Protein AF-A0A819Z8D2-F1 (afdb_monomer)

Radius of gyration: 14.59 Å; Cα contacts (8 Å, |Δi|>4): 40; chains: 1; bounding box: 31×24×43 Å

Secondary structure (DSSP, 8-state):
--------HHHHHHHHHHH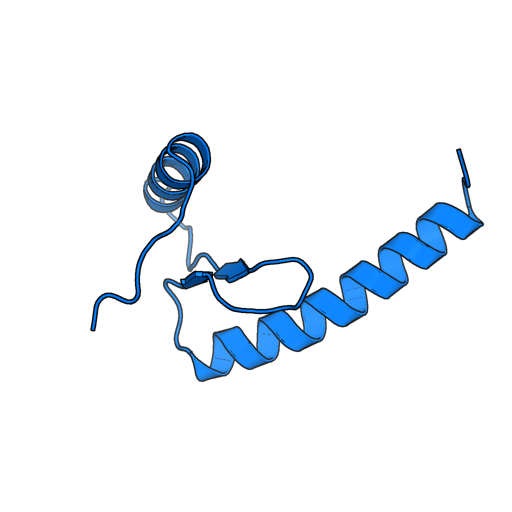TSTT----EEE-TT--EEEESS-HHHHHHHHHHHHHHHHHHHHHHHHH---

Structure (mmCIF, N/CA/C/O backbone):
data_AF-A0A819Z8D2-F1
#
_entry.id   AF-A0A819Z8D2-F1
#
loop_
_atom_site.group_PDB
_atom_site.id
_atom_site.type_symbol
_atom_site.label_atom_id
_atom_site.label_alt_id
_atom_site.label_comp_id
_atom_site.label_asym_id
_atom_site.label_entity_id
_atom_site.label_seq_id
_atom_site.pdbx_PDB_ins_code
_atom_site.Cartn_x
_atom_site.Cartn_y
_atom_site.Cartn_z
_atom_site.occupancy
_atom_site.B_iso_or_equiv
_atom_site.auth_seq_id
_atom_site.auth_comp_id
_atom_site.auth_asym_id
_atom_site.auth_atom_id
_atom_site.pdbx_PDB_model_num
ATOM 1 N N . MET A 1 1 ? -1.897 -4.158 23.127 1.00 40.75 1 MET A N 1
ATOM 2 C CA . MET A 1 1 ? -0.648 -4.930 22.976 1.00 40.75 1 MET A CA 1
ATOM 3 C C . MET A 1 1 ? 0.230 -4.112 22.049 1.00 40.75 1 MET A C 1
ATOM 5 O O . MET A 1 1 ? 0.217 -4.308 20.842 1.00 40.75 1 MET A O 1
ATOM 9 N N . GLU A 1 2 ? 0.842 -3.076 22.619 1.00 43.03 2 GLU A N 1
ATOM 10 C CA . GLU A 1 2 ? 1.802 -2.211 21.936 1.00 43.03 2 GLU A CA 1
ATOM 11 C C . GLU A 1 2 ? 3.000 -3.080 21.557 1.00 43.03 2 GLU A C 1
ATOM 13 O O . GLU A 1 2 ? 3.732 -3.548 22.428 1.00 43.03 2 GLU A O 1
ATOM 18 N N . LYS A 1 3 ? 3.140 -3.394 20.269 1.00 49.66 3 LYS A N 1
ATOM 19 C CA . LYS A 1 3 ? 4.345 -4.040 19.761 1.00 49.66 3 LYS A CA 1
ATOM 20 C C . LYS A 1 3 ? 5.274 -2.924 19.309 1.00 49.66 3 LYS A C 1
ATOM 22 O O . LYS A 1 3 ? 4.855 -2.034 18.576 1.00 49.66 3 LYS A O 1
ATOM 27 N N . SER A 1 4 ? 6.480 -2.961 19.859 1.00 45.75 4 SER A N 1
ATOM 28 C CA . SER A 1 4 ? 7.515 -1.934 19.852 1.00 45.75 4 SER A CA 1
ATOM 29 C C . SER A 1 4 ? 7.616 -1.204 18.515 1.00 45.75 4 SER A C 1
ATOM 31 O O . SER A 1 4 ? 8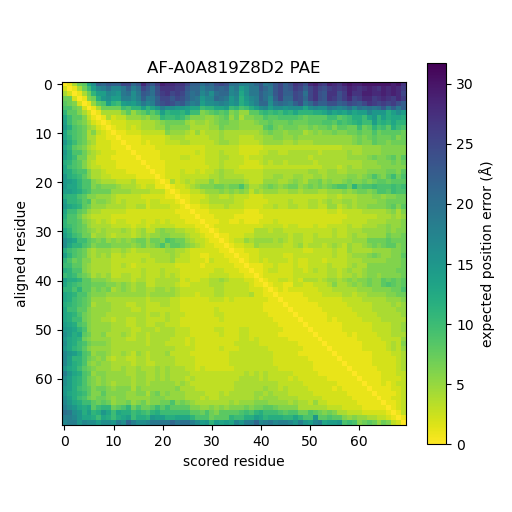.039 -1.764 17.504 1.00 45.75 4 SER A O 1
ATOM 33 N N . LEU A 1 5 ? 7.227 0.064 18.562 1.00 55.78 5 LEU A N 1
ATOM 34 C CA . LEU A 1 5 ? 7.337 1.039 17.496 1.00 55.78 5 LEU A CA 1
ATOM 35 C C . LEU A 1 5 ? 8.821 1.427 17.367 1.00 55.78 5 LEU A C 1
ATOM 37 O O . LEU A 1 5 ? 9.263 2.403 17.956 1.00 55.78 5 LEU A O 1
ATOM 41 N N . ASN A 1 6 ? 9.623 0.644 16.646 1.00 65.31 6 ASN A N 1
ATOM 42 C CA . ASN A 1 6 ? 10.952 1.098 16.214 1.00 65.31 6 ASN A CA 1
ATOM 43 C C . ASN A 1 6 ? 10.806 1.948 14.943 1.00 65.31 6 ASN A C 1
ATOM 4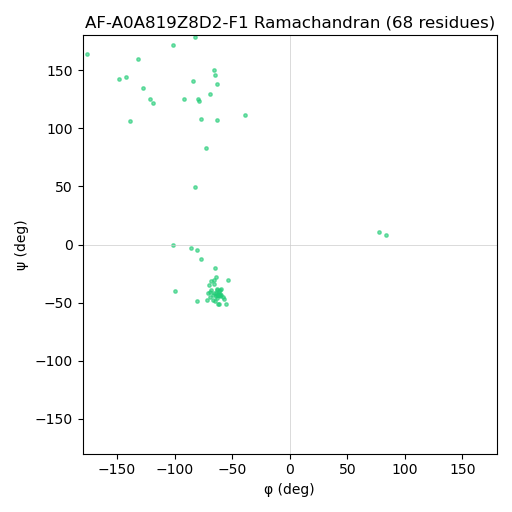5 O O . ASN A 1 6 ? 11.463 1.673 13.944 1.00 65.31 6 ASN A O 1
ATOM 49 N N . LEU A 1 7 ? 9.898 2.929 14.957 1.00 71.31 7 LEU A N 1
ATOM 50 C CA . LEU A 1 7 ? 9.837 3.919 13.891 1.00 71.31 7 LEU A CA 1
ATOM 51 C C . LEU A 1 7 ? 10.852 5.018 14.184 1.00 71.31 7 LEU A C 1
ATOM 53 O O . LEU A 1 7 ? 11.034 5.457 15.322 1.00 71.31 7 LEU A O 1
ATOM 57 N N . LEU A 1 8 ? 11.511 5.489 13.137 1.00 82.81 8 LEU A N 1
ATOM 58 C CA . LEU A 1 8 ? 12.324 6.688 13.216 1.00 82.81 8 LEU A CA 1
ATOM 59 C C . LEU A 1 8 ? 11.413 7.901 13.486 1.00 82.81 8 LEU A C 1
ATOM 61 O O . LEU A 1 8 ? 10.278 7.948 13.000 1.00 82.81 8 LEU A O 1
ATOM 65 N N . PRO A 1 9 ? 11.907 8.951 14.168 1.00 82.94 9 PRO A N 1
ATOM 66 C CA . PRO A 1 9 ? 11.112 10.149 14.468 1.00 82.94 9 PRO A CA 1
ATOM 67 C C . PRO A 1 9 ? 10.471 10.797 13.227 1.00 82.94 9 PRO A C 1
ATOM 69 O O . PRO A 1 9 ? 9.386 11.377 13.291 1.00 82.94 9 PRO A O 1
ATOM 72 N N . THR A 1 10 ? 11.131 10.680 12.072 1.00 86.25 10 THR A N 1
ATOM 73 C CA . THR A 1 10 ? 10.632 11.167 10.780 1.00 86.25 10 THR A CA 1
ATOM 74 C C . THR A 1 10 ? 9.421 10.376 10.282 1.00 86.25 10 THR A C 1
ATOM 76 O O . THR A 1 10 ? 8.477 10.955 9.735 1.00 86.25 10 THR A O 1
ATOM 79 N N . GLU A 1 11 ? 9.431 9.059 10.478 1.00 86.62 11 GLU A N 1
ATOM 80 C CA . GLU A 1 11 ? 8.360 8.163 10.045 1.00 86.62 11 GLU A CA 1
ATOM 81 C C . GLU A 1 11 ? 7.117 8.388 10.912 1.00 86.62 11 GLU A C 1
ATOM 83 O O . GLU A 1 11 ? 6.019 8.548 10.382 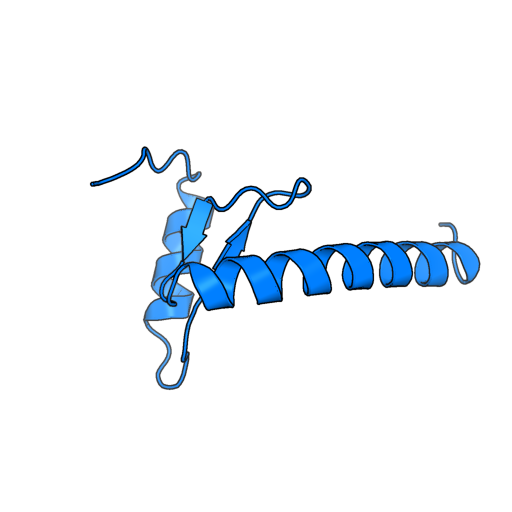1.00 86.62 11 GLU A O 1
ATOM 88 N N . GLU A 1 12 ? 7.290 8.555 12.227 1.00 88.00 12 GLU A N 1
ATOM 89 C CA . GLU A 1 12 ? 6.197 8.919 13.135 1.00 88.00 12 GLU A CA 1
ATOM 90 C C . GLU A 1 12 ? 5.565 10.276 12.797 1.00 88.00 12 GLU A C 1
ATOM 92 O O . GLU A 1 12 ? 4.340 10.424 12.812 1.00 88.00 12 GLU A O 1
ATOM 97 N N . ALA A 1 13 ? 6.385 11.287 12.488 1.00 89.81 13 ALA A N 1
ATOM 98 C CA . ALA A 1 13 ? 5.890 12.608 12.108 1.00 89.81 13 ALA A CA 1
ATOM 99 C C . ALA A 1 13 ? 5.078 12.552 10.807 1.00 89.81 13 ALA A C 1
ATOM 101 O O . ALA A 1 13 ? 4.061 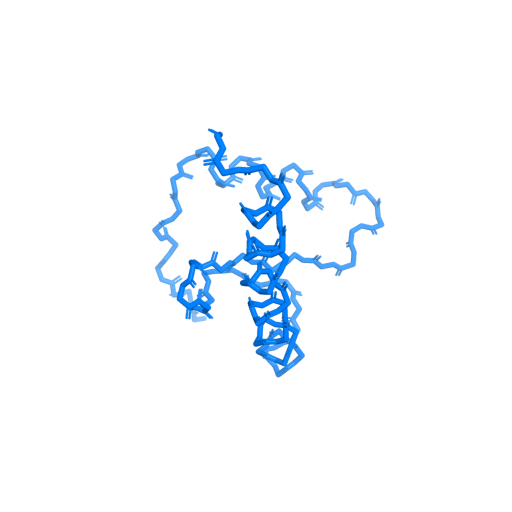13.236 10.674 1.00 89.81 13 ALA A O 1
ATOM 102 N N . THR A 1 14 ? 5.510 11.727 9.856 1.00 92.25 14 THR A N 1
ATOM 103 C CA . THR A 1 14 ? 4.804 11.512 8.588 1.00 92.25 14 THR A CA 1
ATOM 104 C C . THR A 1 14 ? 3.500 10.761 8.814 1.00 92.25 14 THR A C 1
ATOM 106 O O . THR A 1 14 ? 2.457 11.203 8.337 1.00 92.25 14 THR A O 1
ATOM 109 N N . LEU A 1 15 ? 3.524 9.702 9.623 1.00 91.25 15 LEU A N 1
ATOM 110 C CA . LEU A 1 15 ? 2.336 8.935 9.972 1.00 91.25 15 LEU A CA 1
ATOM 111 C C . LEU A 1 15 ? 1.265 9.822 10.619 1.00 91.25 15 LEU A C 1
ATOM 113 O O . LEU A 1 15 ? 0.110 9.796 10.206 1.00 91.25 15 LEU A O 1
ATOM 117 N N . LYS A 1 16 ? 1.654 10.681 11.569 1.00 89.75 16 LYS A N 1
ATOM 118 C CA . LYS A 1 16 ? 0.735 11.640 12.207 1.00 89.75 16 LYS A CA 1
ATOM 119 C C . LYS A 1 16 ? 0.127 12.626 11.209 1.00 89.75 16 LYS A C 1
ATOM 121 O O . LYS A 1 16 ? -1.057 12.928 11.314 1.00 89.75 16 LYS A O 1
ATOM 126 N N . ARG A 1 17 ? 0.906 13.115 10.236 1.00 91.88 17 ARG A N 1
ATOM 127 C CA . ARG A 1 17 ? 0.393 14.004 9.175 1.00 91.88 17 ARG A CA 1
ATOM 128 C C . ARG A 1 17 ? -0.610 13.296 8.271 1.00 91.88 17 ARG A C 1
ATOM 130 O O . ARG A 1 17 ? -1.630 13.889 7.941 1.00 91.88 17 ARG A O 1
ATOM 137 N N . LEU A 1 18 ? -0.334 12.047 7.899 1.00 91.69 18 LEU A N 1
ATOM 138 C CA . LEU A 1 18 ? -1.228 11.248 7.061 1.00 91.69 18 LEU A CA 1
ATOM 139 C C . LEU A 1 18 ? -2.538 10.929 7.792 1.00 91.69 18 LEU A C 1
ATOM 141 O O . LEU A 1 18 ? -3.608 11.115 7.225 1.00 91.69 18 LEU A O 1
ATOM 145 N N . LEU A 1 19 ? -2.470 10.545 9.070 1.00 88.38 19 LEU A N 1
ATOM 146 C CA . LEU A 1 19 ? -3.657 10.297 9.899 1.00 88.38 19 LEU A CA 1
ATOM 147 C C . LEU A 1 19 ? -4.503 11.556 10.136 1.00 88.38 19 LEU A C 1
ATOM 149 O O . LEU A 1 19 ? -5.705 11.452 10.357 1.00 88.38 19 LEU A O 1
ATOM 153 N N . ALA A 1 20 ? -3.893 12.744 10.112 1.00 91.31 20 ALA A N 1
ATOM 154 C CA . ALA A 1 20 ? -4.596 14.008 10.317 1.00 91.31 20 ALA A CA 1
ATOM 155 C C . ALA A 1 20 ? -5.400 14.473 9.090 1.00 91.31 20 ALA A C 1
ATOM 157 O O . ALA A 1 20 ? -6.191 15.411 9.205 1.00 91.31 20 ALA A O 1
ATOM 158 N N . HIS A 1 21 ? -5.202 13.865 7.916 1.00 92.25 21 HIS A N 1
ATOM 159 C CA . HIS A 1 21 ? -5.916 14.265 6.711 1.00 92.25 21 HIS A CA 1
ATOM 160 C C . HIS A 1 21 ? -7.338 13.672 6.704 1.00 92.25 21 HIS A C 1
ATOM 162 O O . HIS A 1 21 ? -7.492 12.451 6.796 1.00 92.25 21 HIS A O 1
ATOM 168 N N . PRO A 1 22 ? -8.397 14.493 6.548 1.00 85.06 22 PRO A N 1
ATOM 169 C CA . PRO A 1 22 ? -9.754 13.970 6.437 1.00 85.06 22 PRO A CA 1
ATOM 170 C C . PRO A 1 22 ? -9.860 13.105 5.172 1.00 85.06 22 PRO A C 1
ATOM 172 O O . PRO A 1 22 ? -9.336 13.482 4.125 1.00 85.06 22 PRO A O 1
ATOM 175 N N . ASN A 1 23 ? -10.540 11.960 5.263 1.00 91.50 23 ASN A N 1
ATOM 176 C CA . ASN A 1 23 ? -10.730 10.957 4.195 1.00 91.50 23 ASN A CA 1
ATOM 177 C C . ASN A 1 23 ? -9.608 9.923 4.002 1.00 91.50 23 ASN A C 1
ATOM 179 O O . ASN A 1 23 ? -9.669 9.144 3.054 1.00 91.50 23 ASN A O 1
ATOM 183 N N . VAL A 1 24 ? -8.608 9.859 4.881 1.00 92.69 24 VAL A N 1
ATOM 184 C CA . VAL A 1 24 ? -7.718 8.689 4.916 1.00 92.69 24 VAL A CA 1
ATOM 185 C C . VAL A 1 24 ? -8.453 7.543 5.612 1.00 92.69 24 VAL A C 1
ATOM 187 O O . VAL A 1 24 ? -8.676 7.588 6.817 1.00 92.69 24 VAL A O 1
ATOM 190 N N . GLU A 1 25 ? -8.857 6.528 4.843 1.00 89.94 25 GLU A N 1
ATOM 191 C CA . GLU A 1 25 ? -9.567 5.348 5.368 1.00 89.94 25 GLU A CA 1
ATOM 192 C C . GLU A 1 25 ? -8.658 4.450 6.209 1.00 89.94 25 GLU A C 1
ATOM 194 O O . GLU A 1 25 ? -9.078 3.877 7.213 1.00 89.94 25 GLU A O 1
ATOM 199 N N . GLY A 1 26 ? -7.387 4.351 5.825 1.00 89.50 26 GLY A N 1
ATOM 200 C CA . GLY A 1 26 ? -6.404 3.649 6.618 1.00 89.50 26 GLY A CA 1
ATOM 201 C C . GLY A 1 26 ? -4.996 3.733 6.061 1.00 89.50 26 GLY A C 1
ATOM 202 O O . GLY A 1 26 ? -4.774 4.102 4.909 1.00 89.50 26 GLY A O 1
ATOM 203 N N . ILE A 1 27 ? -4.038 3.398 6.915 1.00 91.88 27 ILE A N 1
ATOM 204 C CA . ILE A 1 27 ? -2.613 3.413 6.608 1.00 91.88 27 ILE A CA 1
ATOM 205 C C . ILE A 1 27 ? -2.038 2.055 6.966 1.00 91.88 27 ILE A C 1
ATOM 207 O O . ILE A 1 27 ? -2.300 1.528 8.046 1.00 91.88 27 ILE A O 1
ATOM 211 N N . ILE A 1 28 ? -1.225 1.525 6.060 1.00 91.69 28 ILE A N 1
ATOM 212 C CA . ILE A 1 28 ? -0.441 0.312 6.246 1.00 91.69 28 ILE A CA 1
ATOM 213 C C . ILE A 1 28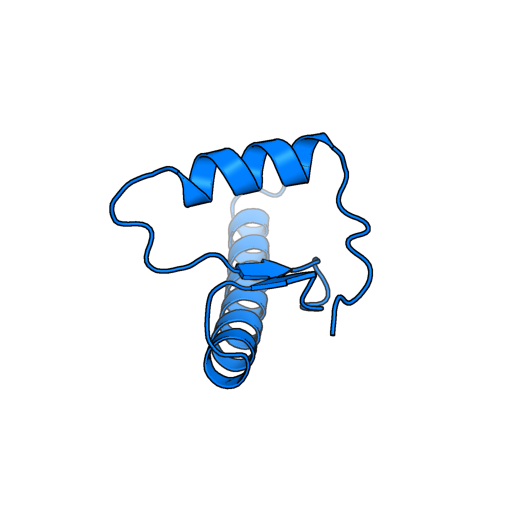 ? 1.025 0.701 6.057 1.00 91.69 28 ILE A C 1
ATOM 215 O O . ILE A 1 28 ? 1.387 1.273 5.031 1.00 91.69 28 ILE A O 1
ATOM 219 N N . LEU A 1 29 ? 1.862 0.393 7.044 1.00 90.38 29 LEU A N 1
ATOM 220 C CA . LEU A 1 29 ? 3.307 0.576 6.990 1.00 90.38 29 LEU A CA 1
ATOM 221 C C . LEU A 1 29 ? 3.989 -0.781 7.132 1.00 90.38 29 LEU A C 1
ATOM 223 O O . LEU A 1 29 ? 3.809 -1.476 8.137 1.00 90.38 29 LEU A O 1
ATOM 227 N N . THR A 1 30 ? 4.792 -1.140 6.138 1.00 89.62 30 THR A N 1
ATOM 228 C CA . THR A 1 30 ? 5.518 -2.412 6.080 1.00 89.62 30 THR A CA 1
ATOM 229 C C . THR A 1 30 ? 6.975 -2.164 5.725 1.00 89.62 30 THR A C 1
ATOM 231 O O . THR A 1 30 ? 7.311 -1.129 5.151 1.00 89.62 30 THR A O 1
ATOM 234 N N . ASN A 1 31 ? 7.840 -3.128 6.027 1.00 86.75 31 ASN A N 1
ATOM 235 C CA . ASN A 1 31 ? 9.173 -3.172 5.427 1.00 86.75 31 ASN A CA 1
ATOM 236 C C . ASN A 1 31 ? 9.130 -3.821 4.023 1.00 86.75 31 ASN A C 1
ATOM 238 O O . ASN A 1 31 ? 8.075 -4.266 3.562 1.00 86.75 31 ASN A O 1
ATOM 242 N N . GLU A 1 32 ? 10.285 -3.896 3.356 1.00 85.38 32 GLU A N 1
ATOM 243 C CA . GLU A 1 32 ? 10.440 -4.554 2.045 1.00 85.38 32 GLU A CA 1
ATOM 244 C C . GLU A 1 32 ? 10.181 -6.068 2.088 1.00 85.38 32 GLU A C 1
ATOM 246 O O . GLU A 1 32 ? 9.864 -6.672 1.073 1.00 85.38 32 GLU A O 1
ATOM 251 N N . GLU A 1 33 ? 10.257 -6.685 3.266 1.00 85.06 33 GLU A N 1
ATOM 252 C CA . GLU A 1 33 ? 9.974 -8.110 3.473 1.00 85.06 33 GLU A CA 1
ATOM 253 C C . GLU A 1 33 ? 8.473 -8.382 3.697 1.00 85.06 33 GLU A C 1
ATOM 255 O O . GLU A 1 33 ? 8.065 -9.529 3.883 1.00 85.06 33 GLU A O 1
ATOM 260 N N . GLY A 1 34 ? 7.638 -7.335 3.732 1.00 81.94 34 GLY A N 1
ATOM 261 C CA . GLY A 1 34 ? 6.206 -7.435 4.018 1.00 81.94 34 GLY A CA 1
ATOM 262 C C . GLY A 1 34 ? 5.860 -7.624 5.501 1.00 81.94 34 GLY A C 1
ATOM 263 O O . GLY A 1 34 ? 4.702 -7.887 5.831 1.00 81.94 34 GLY A O 1
ATOM 264 N N . GLN A 1 35 ? 6.823 -7.473 6.415 1.00 88.19 35 GLN A N 1
ATOM 265 C CA . GLN A 1 35 ? 6.555 -7.424 7.851 1.00 88.19 35 GLN A CA 1
ATOM 266 C C . GLN A 1 35 ? 5.826 -6.127 8.203 1.00 88.19 35 GLN A C 1
ATOM 268 O O . GLN A 1 35 ? 6.252 -5.026 7.845 1.00 88.19 35 GLN A O 1
ATOM 273 N N . LEU A 1 36 ? 4.721 -6.268 8.930 1.00 86.62 36 LEU A N 1
ATOM 274 C CA . LEU A 1 36 ? 3.872 -5.154 9.324 1.00 86.62 36 LEU A CA 1
ATOM 275 C C . LEU A 1 36 ? 4.471 -4.390 10.512 1.00 86.62 36 LEU A C 1
ATOM 277 O O . LEU A 1 36 ? 4.689 -4.975 11.573 1.00 86.62 36 LEU A O 1
ATOM 281 N N . GLN A 1 37 ? 4.680 -3.083 10.342 1.00 87.44 37 GLN A N 1
ATOM 282 C CA . GLN A 1 37 ? 5.153 -2.177 11.396 1.00 87.44 37 GLN A CA 1
ATOM 283 C C . GLN A 1 37 ? 4.006 -1.375 12.018 1.00 87.44 37 GLN A C 1
ATOM 285 O O . GLN A 1 37 ? 3.961 -1.201 13.233 1.00 87.44 37 GLN A O 1
ATOM 290 N N . TYR A 1 38 ? 3.056 -0.916 11.199 1.00 88.25 38 TYR A N 1
ATOM 291 C CA . TYR A 1 38 ? 1.859 -0.210 11.655 1.00 88.25 38 TYR A CA 1
ATOM 292 C C . TYR A 1 38 ? 0.682 -0.488 10.719 1.00 88.25 38 TYR A C 1
ATOM 294 O O . TYR A 1 38 ? 0.845 -0.541 9.501 1.00 88.25 38 TYR A O 1
ATOM 302 N N . THR A 1 39 ? -0.514 -0.625 11.283 1.00 90.50 39 THR A N 1
ATOM 303 C CA . THR A 1 39 ? -1.762 -0.589 10.519 1.00 90.50 39 THR A CA 1
ATOM 304 C C . THR A 1 39 ? -2.839 0.133 11.313 1.00 90.50 39 THR A C 1
ATOM 306 O O . THR A 1 39 ? -2.908 -0.001 12.536 1.00 90.50 39 THR A O 1
ATOM 309 N N . SER A 1 40 ? -3.687 0.884 10.618 1.00 90.25 40 SER A N 1
ATOM 310 C CA . SER A 1 40 ? -4.957 1.377 11.159 1.00 90.25 40 SER A CA 1
ATOM 311 C C . SER A 1 40 ? -6.163 0.554 10.682 1.00 90.25 40 SER A C 1
ATOM 313 O O . SER A 1 40 ? -7.292 0.869 11.049 1.00 90.25 40 SER A O 1
ATOM 315 N N . LEU A 1 41 ? -5.934 -0.467 9.849 1.00 90.06 41 LEU A N 1
ATOM 316 C CA . LEU A 1 41 ? -6.947 -1.371 9.300 1.00 90.06 41 LEU A CA 1
ATOM 317 C C . LEU A 1 41 ? -6.950 -2.709 10.048 1.00 90.06 41 LEU A C 1
ATOM 319 O O . LEU A 1 41 ? -6.071 -2.992 10.865 1.00 90.06 41 LEU A O 1
ATOM 323 N N . ASP A 1 42 ? -7.932 -3.564 9.762 1.00 91.50 42 ASP A N 1
ATOM 324 C CA . ASP A 1 42 ? -7.945 -4.909 10.324 1.00 91.50 42 ASP A CA 1
ATOM 325 C C . ASP A 1 42 ? -6.756 -5.742 9.811 1.00 91.50 42 ASP A C 1
ATOM 327 O O . ASP A 1 42 ? -6.291 -5.602 8.674 1.00 91.50 42 ASP A O 1
ATOM 331 N N . ASN A 1 43 ? -6.240 -6.623 10.669 1.00 87.44 43 ASN A N 1
ATOM 332 C CA . ASN A 1 43 ? -5.022 -7.377 10.373 1.00 87.44 43 ASN A CA 1
ATOM 333 C C . ASN A 1 43 ? -5.189 -8.363 9.203 1.00 87.44 43 ASN A C 1
ATOM 335 O O . ASN A 1 43 ? -4.218 -8.619 8.494 1.00 87.44 43 ASN A O 1
ATOM 339 N N . ASN A 1 44 ? -6.390 -8.909 8.984 1.00 91.31 44 ASN A N 1
ATOM 340 C CA . ASN A 1 44 ? -6.626 -9.894 7.926 1.00 91.31 44 ASN A CA 1
ATOM 341 C C . ASN A 1 44 ? -6.583 -9.231 6.548 1.00 91.31 44 ASN A C 1
ATOM 343 O O . ASN A 1 44 ? -5.886 -9.702 5.645 1.00 91.31 44 ASN A O 1
ATOM 347 N N . LEU A 1 45 ? -7.284 -8.108 6.404 1.00 92.12 45 LEU A N 1
ATOM 348 C CA . LEU A 1 45 ? -7.256 -7.282 5.208 1.00 92.12 45 LEU A CA 1
ATOM 349 C C . LEU A 1 45 ? -5.859 -6.715 4.976 1.00 92.12 45 LEU A C 1
ATOM 351 O O . LEU A 1 45 ? -5.357 -6.789 3.858 1.00 92.12 45 LEU A O 1
ATOM 355 N N . THR A 1 46 ? -5.204 -6.227 6.032 1.00 92.69 46 THR A N 1
ATOM 356 C CA . THR A 1 46 ? -3.829 -5.716 5.962 1.00 92.69 46 THR A CA 1
ATOM 357 C C . THR A 1 46 ? -2.884 -6.771 5.394 1.00 92.69 46 THR A C 1
ATOM 359 O O . THR A 1 46 ? -2.181 -6.501 4.427 1.00 92.69 46 THR A O 1
ATOM 362 N N . PHE A 1 47 ? -2.899 -7.994 5.931 1.00 91.44 47 PHE A N 1
ATOM 363 C CA . PHE A 1 47 ? -2.037 -9.074 5.444 1.00 91.44 47 PHE A CA 1
ATOM 364 C C . PHE A 1 47 ? -2.311 -9.414 3.972 1.00 91.44 47 PHE A C 1
ATOM 366 O O . PHE A 1 47 ? -1.381 -9.571 3.178 1.00 91.44 47 PHE A O 1
ATOM 373 N N . HIS A 1 48 ? -3.590 -9.474 3.588 1.00 92.19 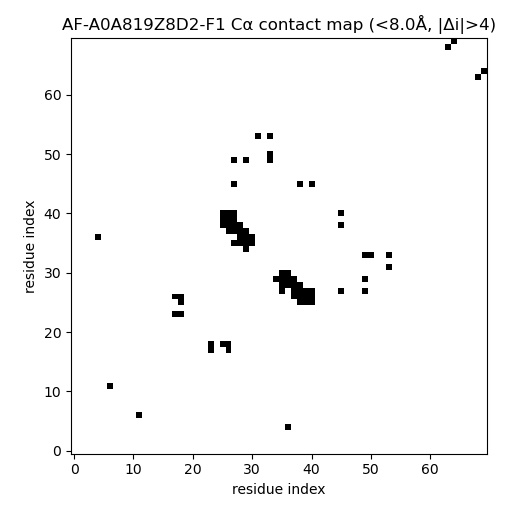48 HIS A N 1
ATOM 374 C CA . HIS A 1 48 ? -3.993 -9.745 2.211 1.00 92.19 48 HIS A CA 1
ATOM 375 C C . HIS A 1 48 ? -3.523 -8.660 1.232 1.00 92.19 48 HIS A C 1
ATOM 377 O O . HIS A 1 48 ? -2.983 -8.971 0.168 1.00 92.19 48 HIS A O 1
ATOM 383 N N . ILE A 1 49 ? -3.721 -7.391 1.596 1.00 93.50 49 ILE A N 1
ATOM 384 C CA . ILE A 1 49 ? -3.317 -6.232 0.797 1.00 93.50 49 ILE A CA 1
ATOM 385 C C . ILE A 1 49 ? -1.794 -6.184 0.675 1.00 93.50 49 ILE A C 1
ATOM 387 O O . ILE A 1 49 ? -1.292 -6.095 -0.443 1.00 93.50 49 ILE A O 1
ATOM 391 N N . THR A 1 50 ? -1.064 -6.314 1.785 1.00 93.56 50 THR A N 1
ATOM 392 C CA . THR A 1 50 ? 0.405 -6.270 1.811 1.00 93.56 50 THR A CA 1
ATOM 393 C C . THR A 1 50 ? 1.023 -7.327 0.906 1.00 93.56 50 THR A C 1
ATOM 395 O O . THR A 1 50 ? 1.890 -7.004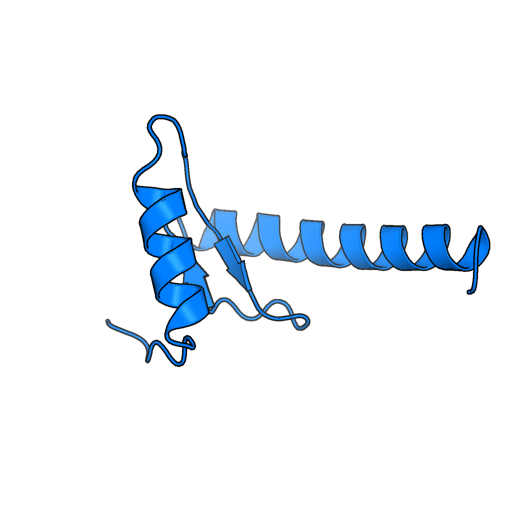 0.099 1.00 93.56 50 THR A O 1
ATOM 398 N N . SER A 1 51 ? 0.556 -8.577 0.981 1.00 92.06 51 SER A N 1
ATOM 399 C CA . SER A 1 51 ? 1.090 -9.663 0.148 1.00 92.06 51 SER A CA 1
ATOM 400 C C . SER A 1 51 ? 0.930 -9.374 -1.349 1.00 92.06 51 SER A C 1
ATOM 402 O O . SER A 1 51 ? 1.874 -9.544 -2.124 1.00 92.06 51 SER A O 1
ATOM 404 N N . LYS A 1 52 ? -0.242 -8.876 -1.759 1.00 94.69 52 LYS A N 1
ATOM 405 C CA . LYS A 1 52 ? -0.505 -8.504 -3.155 1.00 94.69 52 LYS A CA 1
ATOM 406 C C . LYS A 1 52 ? 0.332 -7.307 -3.592 1.00 94.69 52 LYS A C 1
ATOM 408 O O . LYS A 1 52 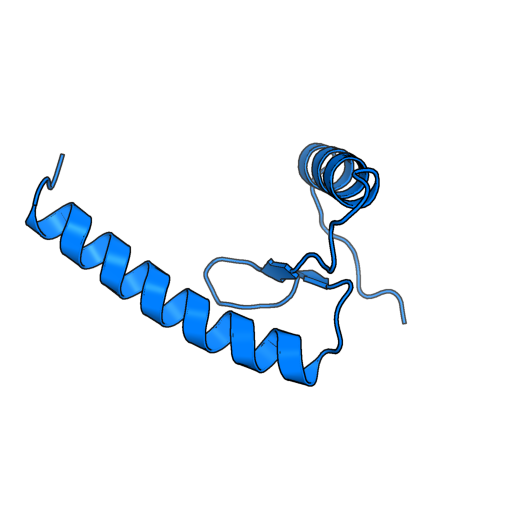? 0.960 -7.368 -4.647 1.00 94.69 52 LYS A O 1
ATOM 413 N N . LEU A 1 53 ? 0.366 -6.248 -2.786 1.00 94.62 53 LEU A N 1
ATOM 414 C CA . LEU A 1 53 ? 1.125 -5.035 -3.087 1.00 94.62 53 LEU A CA 1
ATOM 415 C C . LEU A 1 53 ? 2.618 -5.313 -3.222 1.00 94.62 53 LEU A C 1
ATOM 417 O O . LEU A 1 53 ? 3.233 -4.768 -4.130 1.00 94.62 53 LEU A O 1
ATOM 421 N N . LEU A 1 54 ? 3.180 -6.183 -2.380 1.00 94.00 54 LEU A N 1
ATOM 422 C CA . LEU A 1 54 ? 4.592 -6.541 -2.457 1.00 94.00 54 LEU A CA 1
ATOM 423 C C . LEU A 1 54 ? 4.917 -7.224 -3.792 1.00 94.00 54 LEU A C 1
ATOM 425 O O . LEU A 1 54 ? 5.777 -6.750 -4.528 1.00 94.00 54 LEU A O 1
ATOM 429 N N . SER A 1 55 ? 4.145 -8.251 -4.166 1.00 94.31 55 SER A N 1
ATOM 430 C CA . SER A 1 55 ? 4.325 -8.930 -5.459 1.00 94.31 55 SER A CA 1
ATOM 431 C C . SER A 1 55 ? 4.144 -7.991 -6.660 1.00 94.31 55 SER A C 1
ATOM 433 O O . SER A 1 55 ? 4.886 -8.067 -7.640 1.00 94.31 55 SER A O 1
ATOM 435 N N . PHE A 1 56 ? 3.187 -7.063 -6.574 1.00 95.94 56 PHE A N 1
ATOM 436 C CA . PHE A 1 56 ? 2.949 -6.067 -7.612 1.00 95.94 56 PHE A CA 1
ATOM 437 C C . PHE A 1 56 ? 4.090 -5.047 -7.703 1.00 95.94 56 PHE A C 1
ATOM 439 O O . PHE A 1 56 ? 4.500 -4.678 -8.805 1.00 95.94 56 PHE A O 1
ATOM 446 N N . ALA A 1 57 ? 4.621 -4.601 -6.565 1.00 94.75 57 ALA A N 1
ATOM 447 C CA . ALA A 1 57 ? 5.746 -3.679 -6.505 1.00 94.75 57 ALA A CA 1
ATOM 448 C C . ALA A 1 57 ? 7.012 -4.313 -7.092 1.00 94.75 57 ALA A C 1
ATOM 450 O O . ALA A 1 57 ? 7.707 -3.660 -7.865 1.00 94.75 57 ALA A O 1
ATOM 451 N N . ASP A 1 58 ? 7.278 -5.587 -6.802 1.00 94.06 58 ASP A N 1
ATOM 452 C CA . ASP A 1 58 ? 8.427 -6.309 -7.358 1.00 94.06 58 ASP A CA 1
ATOM 453 C C . ASP A 1 58 ? 8.331 -6.455 -8.875 1.00 94.06 58 ASP A C 1
ATOM 455 O O . ASP A 1 58 ? 9.289 -6.155 -9.591 1.00 94.06 58 ASP A O 1
ATOM 459 N N . MET A 1 59 ? 7.149 -6.816 -9.380 1.00 96.00 59 MET A N 1
ATOM 460 C CA . MET A 1 59 ? 6.895 -6.852 -10.820 1.00 96.00 59 MET A CA 1
ATOM 461 C C . MET A 1 59 ? 7.077 -5.467 -11.452 1.00 96.00 59 MET A C 1
ATOM 463 O O . MET A 1 59 ? 7.731 -5.338 -12.484 1.00 96.00 59 MET A O 1
ATOM 467 N N . SER A 1 60 ? 6.547 -4.422 -10.815 1.00 95.94 60 SER A N 1
ATOM 468 C CA . SER A 1 60 ? 6.657 -3.047 -11.310 1.00 95.94 60 SER A CA 1
ATOM 469 C C . SER A 1 60 ? 8.114 -2.582 -11.365 1.00 95.94 60 SER A C 1
ATOM 471 O O . SER A 1 60 ? 8.533 -2.013 -12.368 1.00 95.94 60 SER A O 1
ATOM 473 N N . ARG A 1 61 ? 8.917 -2.873 -10.332 1.00 93.56 61 ARG A N 1
ATOM 474 C CA . ARG A 1 61 ? 10.359 -2.569 -10.313 1.00 93.56 61 ARG A CA 1
ATOM 475 C C . ARG A 1 61 ? 11.115 -3.323 -11.403 1.00 93.56 61 ARG A C 1
ATOM 477 O O . ARG A 1 61 ? 12.014 -2.742 -12.001 1.00 93.56 61 ARG A O 1
ATOM 484 N N . SER A 1 62 ? 10.762 -4.586 -11.655 1.00 95.25 62 SER A N 1
ATOM 485 C CA . SER A 1 62 ? 11.362 -5.374 -12.738 1.00 95.25 62 SER A CA 1
ATOM 486 C C . SER A 1 62 ? 11.086 -4.736 -14.094 1.00 95.25 62 SER A C 1
ATOM 488 O O . SER A 1 62 ? 12.022 -4.461 -14.829 1.00 95.25 62 SER A O 1
ATOM 490 N N . ILE A 1 63 ? 9.822 -4.414 -14.384 1.00 96.44 63 ILE A N 1
ATOM 491 C CA . ILE A 1 63 ? 9.429 -3.808 -15.664 1.00 96.44 63 ILE A CA 1
ATOM 492 C C . ILE A 1 63 ? 10.094 -2.442 -15.853 1.00 96.44 63 ILE A C 1
ATOM 494 O O . ILE A 1 63 ? 10.572 -2.141 -16.942 1.00 96.44 63 ILE A O 1
ATOM 498 N N . ILE A 1 64 ? 10.146 -1.614 -14.805 1.00 96.31 64 ILE A N 1
ATOM 499 C CA . ILE A 1 64 ? 10.817 -0.309 -14.879 1.00 96.31 64 ILE A CA 1
ATOM 500 C C . ILE A 1 64 ? 12.304 -0.497 -15.198 1.00 96.31 64 ILE A C 1
ATOM 502 O O . ILE A 1 64 ? 12.807 0.188 -16.079 1.00 96.31 64 ILE A O 1
ATOM 506 N N . ARG A 1 65 ? 12.976 -1.464 -14.559 1.00 94.56 65 ARG A N 1
ATOM 507 C CA . ARG A 1 65 ? 14.388 -1.783 -14.824 1.00 94.56 65 ARG A CA 1
ATOM 508 C C . ARG A 1 65 ? 14.625 -2.339 -16.229 1.00 94.56 65 ARG A C 1
ATOM 510 O O . ARG A 1 65 ? 15.677 -2.087 -16.806 1.00 94.56 65 ARG A O 1
ATOM 517 N N . ASP A 1 66 ? 13.667 -3.090 -16.766 1.00 95.25 66 ASP A N 1
ATOM 518 C CA . ASP A 1 66 ? 13.729 -3.602 -18.137 1.00 95.25 66 ASP A CA 1
ATOM 519 C C . ASP A 1 66 ? 13.611 -2.466 -19.172 1.00 95.25 66 ASP A C 1
ATOM 521 O O . ASP A 1 66 ? 14.184 -2.560 -20.256 1.00 95.25 66 ASP A O 1
ATOM 525 N N . ILE A 1 67 ? 12.875 -1.396 -18.845 1.00 95.62 67 ILE A N 1
ATOM 526 C CA . ILE A 1 67 ? 12.706 -0.209 -19.699 1.00 95.62 67 ILE A CA 1
ATOM 527 C C . ILE A 1 67 ? 13.908 0.734 -19.582 1.00 95.62 67 ILE A C 1
ATOM 529 O O . ILE A 1 67 ? 14.430 1.186 -20.601 1.00 95.62 67 ILE A O 1
ATOM 533 N N . ASP A 1 68 ? 14.323 1.041 -18.356 1.00 92.50 68 ASP A N 1
ATOM 534 C CA . ASP A 1 68 ? 15.467 1.895 -18.056 1.00 92.50 68 ASP A CA 1
ATOM 535 C C . ASP A 1 68 ? 16.264 1.294 -16.884 1.00 92.50 68 ASP A C 1
ATOM 537 O O . ASP A 1 68 ? 15.803 1.312 -15.738 1.00 92.50 68 ASP A O 1
ATOM 541 N N . PRO A 1 69 ? 17.441 0.708 -17.158 1.00 86.19 69 PRO A N 1
ATOM 542 C CA . PRO A 1 69 ? 18.273 0.099 -16.130 1.00 86.19 69 PRO A CA 1
ATOM 543 C C . PRO A 1 69 ? 19.125 1.112 -15.346 1.00 86.19 69 PRO A C 1
ATOM 545 O O . PRO A 1 69 ? 19.834 0.687 -14.428 1.00 86.19 69 PRO A O 1
ATOM 548 N N . THR A 1 70 ? 19.110 2.395 -15.725 1.00 76.75 70 THR A N 1
ATOM 549 C CA . THR A 1 70 ? 19.935 3.471 -15.143 1.00 76.75 70 THR A CA 1
ATOM 550 C C . THR A 1 70 ? 19.270 4.134 -13.942 1.00 76.75 70 THR A C 1
ATOM 552 O O . THR A 1 70 ? 20.013 4.450 -12.984 1.00 76.75 70 THR A O 1
#

Sequence (70 aa):
MEKSLNLLPTEEATLKRLLAHPNVEGIILTNEEGQLQYTSLDNNLTFHITSKLLSFADMSRSIIRDIDPT

Organism: NCBI:txid433720

Foldseek 3Di:
DDDDQPDDPVRVVVVVVLVPDPPPPKDWDADLVLHTRDIPDDPVVNSVVSVVVSVVVVVVVVVVCVVPVD

InterPro domains:
  IPR004942 Roadblock/LAMTOR2 domain [PF03259] (12-68)

Nearest PDB structures (foldseek):
  2hz5-assembly2_A-2  TM=8.425E-01  e=2.410E-03  Homo sapiens
  3l9k-assembly5_A  TM=9.104E-01  e=4.409E-03  Drosophila melanogaster
  8j07-assembly1_q5  TM=8.742E-01  e=3.605E-03  Homo sapiens
  2hz5-assembly2_B  TM=8.559E-01  e=3.152E-03  Homo sapiens
  1y4o-assembly1_B  TM=8.320E-01  e=5.393E-03  Mus musculus

Solvent-accessible surface area (backbone atoms only — not comparable to full-atom values): 4426 Å² total; per-residue (Å²): 134,90,70,83,77,86,62,53,74,68,54,51,55,48,51,53,55,53,71,68,40,88,88,63,86,62,51,80,42,60,54,98,85,62,52,77,73,46,64,71,56,59,70,69,62,46,54,56,50,46,57,51,50,50,57,49,49,53,52,49,53,49,53,48,39,74,74,53,79,124

Mean predicted aligned error: 5.82 Å

pLDDT: mean 86.91, std 12.36, range [40.75, 96.44]